Protein AF-A0A9C8XEN6-F1 (afdb_monomer_lite)

Foldseek 3Di:
DDPVVPDPDPQVVVCVVPVDGDDDDDDDPVDDDCQPVVNVHHQDDPPDPRVD

Structure (mmCIF, N/CA/C/O backbone):
data_AF-A0A9C8XEN6-F1
#
_entry.id   AF-A0A9C8XEN6-F1
#
loop_
_atom_site.group_PDB
_atom_site.id
_atom_site.type_symbol
_atom_site.label_atom_id
_atom_site.label_alt_id
_atom_site.label_comp_id
_atom_site.label_asym_id
_atom_site.label_entity_id
_atom_site.label_seq_id
_atom_site.pdbx_PDB_ins_code
_atom_site.Cartn_x
_atom_site.Cartn_y
_atom_site.Cartn_z
_atom_site.occupancy
_atom_site.B_iso_or_equiv
_atom_site.auth_seq_id
_atom_site.auth_comp_id
_atom_site.auth_asym_id
_atom_site.auth_atom_id
_atom_site.pdbx_PDB_model_num
ATOM 1 N N . MET A 1 1 ? -4.906 11.622 25.336 1.00 70.19 1 MET A N 1
ATOM 2 C CA . MET A 1 1 ? -5.653 12.230 24.212 1.00 70.19 1 MET A CA 1
ATOM 3 C C . MET A 1 1 ? -5.777 11.190 23.113 1.00 70.19 1 MET A C 1
ATOM 5 O O . MET A 1 1 ? -4.757 10.622 22.744 1.00 70.19 1 MET A O 1
ATOM 9 N N . ASN A 1 2 ? -6.990 10.873 22.653 1.00 86.75 2 ASN A N 1
ATOM 10 C CA . ASN A 1 2 ? -7.191 9.890 21.588 1.00 86.75 2 ASN A CA 1
ATOM 11 C C . ASN A 1 2 ? -7.362 10.630 20.256 1.00 86.75 2 ASN A C 1
ATOM 13 O O . ASN A 1 2 ? -8.296 11.408 20.097 1.00 86.75 2 ASN A O 1
ATOM 17 N N . LEU A 1 3 ? -6.465 10.379 19.300 1.00 87.75 3 LEU A N 1
ATOM 18 C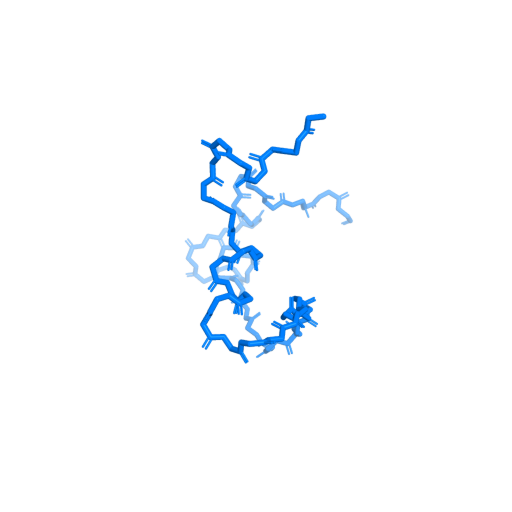 CA . LEU A 1 3 ? -6.474 11.013 17.978 1.00 87.75 3 LEU A CA 1
ATOM 19 C 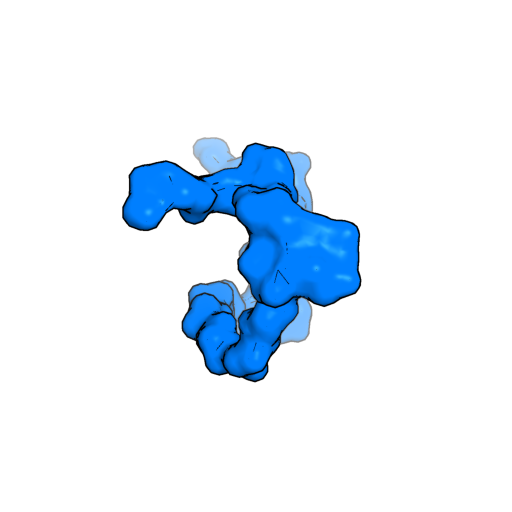C . LEU A 1 3 ? -7.823 10.854 17.253 1.00 87.75 3 LEU A C 1
ATOM 21 O O . LEU A 1 3 ? -8.279 11.775 16.582 1.00 87.75 3 LEU A O 1
ATOM 25 N N . ALA A 1 4 ? -8.503 9.723 17.448 1.00 87.81 4 ALA A N 1
ATOM 26 C CA . ALA A 1 4 ? -9.796 9.445 16.833 1.00 87.81 4 ALA A CA 1
ATOM 27 C C . ALA A 1 4 ? -10.936 10.359 17.322 1.00 87.81 4 ALA A C 1
ATOM 29 O O . ALA A 1 4 ? -12.018 10.321 16.749 1.00 87.81 4 ALA A O 1
ATOM 30 N N . GLN A 1 5 ? -10.711 11.175 18.358 1.00 89.88 5 GLN A N 1
ATOM 31 C CA . GLN A 1 5 ? -11.666 12.194 18.810 1.00 89.88 5 GLN A CA 1
ATOM 32 C C . GLN A 1 5 ? -11.651 13.454 17.932 1.00 89.88 5 GLN A C 1
ATOM 34 O O . GLN A 1 5 ? -12.610 14.216 17.964 1.00 89.88 5 GLN A O 1
ATOM 39 N N . TYR A 1 6 ? -10.582 13.680 17.164 1.00 95.06 6 TYR A N 1
ATOM 40 C CA . TYR A 1 6 ? -10.390 14.905 16.376 1.00 95.06 6 TYR A CA 1
ATOM 41 C C . TYR A 1 6 ? -10.357 14.662 14.868 1.00 95.06 6 TYR A C 1
ATOM 43 O O . TYR A 1 6 ? -10.509 15.605 14.095 1.00 95.06 6 TYR A O 1
ATOM 51 N N . ILE A 1 7 ? -10.145 13.416 14.435 1.00 95.81 7 ILE A N 1
ATOM 52 C CA . ILE A 1 7 ? -10.089 13.057 13.018 1.00 95.81 7 ILE A CA 1
ATOM 53 C C . ILE A 1 7 ? -10.872 11.780 12.729 1.00 95.81 7 ILE A C 1
ATOM 55 O O . ILE A 1 7 ? -10.935 10.854 13.541 1.00 95.81 7 ILE A O 1
ATOM 59 N N . ASN A 1 8 ? -11.393 11.698 11.508 1.00 94.12 8 ASN A N 1
ATOM 60 C CA . ASN A 1 8 ? -11.998 10.480 10.991 1.00 94.12 8 ASN A CA 1
ATOM 61 C C . ASN A 1 8 ? -10.898 9.483 10.634 1.00 94.12 8 ASN A C 1
ATOM 63 O O . ASN A 1 8 ? -10.136 9.682 9.688 1.00 94.12 8 ASN A O 1
ATOM 67 N N . THR A 1 9 ? -10.811 8.396 11.396 1.00 94.31 9 THR A N 1
ATOM 68 C CA . THR A 1 9 ? -9.888 7.301 11.088 1.00 94.31 9 THR A CA 1
ATOM 69 C C . THR A 1 9 ? -10.633 6.185 10.377 1.00 94.31 9 THR A C 1
ATOM 71 O O . THR A 1 9 ? -11.750 5.831 10.755 1.00 94.31 9 THR A O 1
ATOM 74 N N . PHE A 1 10 ? -9.981 5.565 9.394 1.00 94.00 10 PHE A N 1
ATOM 75 C CA . PHE A 1 10 ? -10.551 4.420 8.686 1.00 94.00 10 PHE A CA 1
ATOM 76 C C . PHE A 1 10 ? -10.994 3.308 9.650 1.00 94.00 10 PHE A C 1
ATOM 78 O O . PHE A 1 10 ? -12.056 2.725 9.471 1.00 94.00 10 PHE A O 1
ATOM 85 N N . GLY A 1 11 ? -10.224 3.057 10.715 1.00 93.81 11 GLY A N 1
ATOM 86 C CA . GLY A 1 11 ? -10.576 2.063 11.729 1.00 93.81 11 GLY A CA 1
ATOM 87 C C . GLY A 1 11 ? -11.901 2.361 12.439 1.00 93.81 11 GLY A C 1
ATOM 88 O O . GLY A 1 11 ? -12.709 1.452 12.596 1.00 93.81 11 GLY A O 1
ATOM 89 N N . GLN A 1 12 ? -12.152 3.621 12.817 1.00 94.56 12 GLN A N 1
ATOM 90 C CA . GLN A 1 12 ? -13.435 4.019 13.412 1.00 94.56 12 GLN A CA 1
ATOM 91 C C . GLN A 1 12 ? -14.583 3.907 12.410 1.00 94.56 12 GLN A C 1
ATOM 93 O O . GLN A 1 12 ? -15.632 3.374 12.754 1.00 94.56 12 GLN A O 1
ATOM 98 N N . SER A 1 13 ? -14.377 4.333 11.160 1.00 95.56 13 SER A N 1
ATOM 99 C CA . SER A 1 13 ? -15.397 4.195 10.114 1.00 95.56 13 SER A CA 1
ATOM 100 C C . SER A 1 13 ? -15.764 2.731 9.851 1.00 95.56 13 SER A C 1
ATOM 102 O O . SER A 1 13 ? -16.933 2.417 9.647 1.00 95.56 13 SER A O 1
ATOM 104 N N . MET A 1 14 ? -14.786 1.820 9.879 1.00 97.56 14 MET A N 1
ATOM 105 C CA . MET A 1 14 ? -15.049 0.385 9.746 1.00 97.56 14 MET A CA 1
ATOM 106 C C . MET A 1 14 ? -15.783 -0.177 10.967 1.00 97.56 14 MET A C 1
ATOM 108 O O . MET A 1 14 ? -16.751 -0.910 10.793 1.00 97.56 14 MET A O 1
ATOM 112 N N . LEU A 1 15 ? -15.383 0.209 12.184 1.00 95.56 15 LEU A N 1
ATOM 113 C CA . LEU A 1 15 ? -16.064 -0.214 13.410 1.00 95.56 15 LEU A CA 1
ATOM 114 C C . LEU A 1 15 ? -17.531 0.238 13.430 1.00 95.56 15 LEU A C 1
ATOM 116 O O . LEU A 1 15 ? -18.409 -0.553 13.750 1.00 95.56 15 LEU A O 1
ATOM 120 N N . GLN A 1 16 ? -17.806 1.484 13.035 1.00 95.62 16 GLN A N 1
ATOM 121 C CA . GLN A 1 16 ? -19.173 2.004 12.932 1.00 95.62 16 GLN A CA 1
ATOM 122 C C . GLN A 1 16 ? -20.005 1.255 11.885 1.00 95.62 16 GLN A C 1
ATOM 124 O O . GLN A 1 16 ? -21.190 1.022 12.101 1.00 95.62 16 GLN A O 1
ATOM 129 N N . ARG A 1 17 ? -19.398 0.873 10.754 1.00 97.75 17 ARG A N 1
ATOM 130 C CA . ARG A 1 17 ? -20.101 0.199 9.656 1.00 97.75 17 ARG A CA 1
ATOM 131 C C . ARG A 1 17 ? -20.427 -1.264 9.951 1.00 97.75 17 ARG A C 1
ATOM 133 O O . ARG A 1 17 ? -21.489 -1.723 9.546 1.00 97.75 17 ARG A O 1
ATOM 140 N N . TYR A 1 18 ? -19.512 -1.992 10.586 1.00 97.94 18 TYR A N 1
ATOM 141 C CA . TYR A 1 18 ? -19.621 -3.447 10.744 1.00 97.94 18 TYR A CA 1
ATOM 142 C C . TYR A 1 18 ? -19.904 -3.891 12.185 1.00 97.94 18 TYR A C 1
ATOM 144 O O . TYR A 1 18 ? -20.159 -5.066 12.413 1.00 97.94 18 TYR A O 1
ATOM 152 N N . GLY A 1 19 ? -19.869 -2.979 13.163 1.00 97.75 19 GLY A N 1
ATOM 153 C CA . GLY A 1 19 ? -20.096 -3.294 14.580 1.00 97.75 19 GLY A CA 1
ATOM 154 C C . GLY A 1 19 ? -18.944 -4.050 15.251 1.00 97.75 19 GLY A C 1
ATOM 155 O O . GLY A 1 19 ? -18.993 -4.309 16.450 1.00 97.75 19 GLY A O 1
ATOM 156 N N . GLU A 1 20 ? -17.888 -4.365 14.502 1.00 97.25 20 GLU A N 1
ATOM 157 C CA . GLU A 1 20 ? -16.724 -5.110 14.965 1.00 97.25 20 GLU A CA 1
ATOM 158 C C . GLU A 1 20 ? -15.416 -4.547 14.397 1.00 97.25 20 GLU A C 1
ATOM 160 O O . GLU A 1 20 ? -15.386 -3.731 13.469 1.00 97.25 20 GLU A O 1
ATOM 165 N N . ARG A 1 21 ? -14.292 -4.964 14.986 1.00 95.12 21 ARG A N 1
ATOM 166 C CA . ARG A 1 21 ? -12.974 -4.501 14.558 1.00 95.12 21 ARG A CA 1
ATOM 167 C C . ARG A 1 21 ? -12.578 -5.176 13.247 1.00 95.12 21 ARG A C 1
ATOM 169 O O . ARG A 1 21 ? -12.281 -6.363 13.213 1.00 95.12 21 ARG A O 1
ATOM 176 N N . VAL A 1 22 ? -12.460 -4.380 12.189 1.00 96.62 22 VAL A N 1
ATOM 177 C CA . VAL A 1 22 ? -11.958 -4.848 10.891 1.00 96.62 22 VAL A CA 1
ATOM 178 C C . VAL A 1 22 ? -10.430 -4.829 10.857 1.00 96.62 22 VAL A C 1
ATOM 180 O O . VAL A 1 22 ? -9.795 -3.812 11.157 1.00 96.62 22 VAL A O 1
ATOM 183 N N . HIS A 1 23 ? -9.839 -5.948 10.441 1.00 94.75 23 HIS A N 1
ATOM 184 C CA . HIS A 1 23 ? -8.398 -6.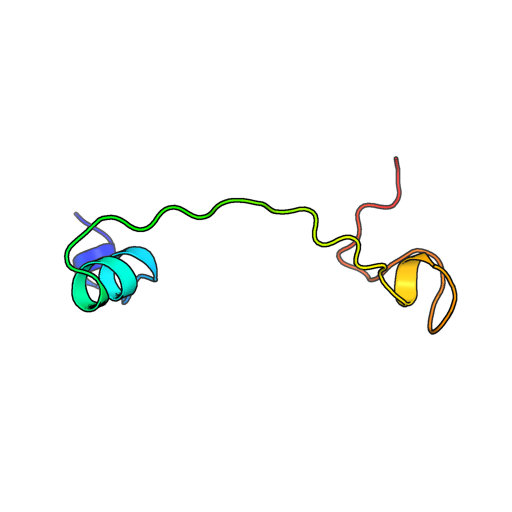110 10.258 1.00 94.75 23 HIS A CA 1
ATOM 185 C C . HIS A 1 23 ? -8.020 -6.039 8.775 1.00 94.75 23 HIS A C 1
ATOM 187 O O . HIS A 1 23 ? -8.711 -6.578 7.916 1.00 94.75 23 HIS A O 1
ATOM 193 N N . LYS A 1 24 ? -6.902 -5.371 8.468 1.00 93.06 24 LYS A N 1
ATOM 194 C CA . LYS A 1 24 ? -6.335 -5.357 7.115 1.00 93.06 24 LYS A CA 1
ATOM 195 C C . LYS A 1 24 ? -5.488 -6.610 6.931 1.00 93.06 24 LYS A C 1
ATOM 197 O O . LYS A 1 24 ? -4.523 -6.796 7.667 1.00 93.06 24 LYS A O 1
ATOM 202 N N . VAL A 1 25 ? -5.839 -7.429 5.948 1.00 93.06 25 VAL A N 1
ATOM 203 C CA . VAL A 1 25 ? -5.061 -8.605 5.548 1.00 93.06 25 VAL A CA 1
ATOM 204 C C . VAL A 1 25 ? -4.393 -8.291 4.218 1.00 93.06 25 VAL A C 1
ATOM 206 O O . VAL A 1 25 ? -5.061 -7.874 3.273 1.00 93.06 25 VAL A O 1
ATOM 209 N N . ALA A 1 26 ? -3.073 -8.447 4.158 1.00 90.25 26 ALA A N 1
ATOM 210 C CA . ALA A 1 26 ? -2.354 -8.377 2.896 1.00 90.25 26 ALA A CA 1
ATOM 211 C C . ALA A 1 26 ? -2.614 -9.672 2.122 1.00 90.25 26 ALA A C 1
ATOM 213 O O . ALA A 1 26 ? -2.405 -10.761 2.654 1.00 90.25 26 ALA A O 1
ATOM 214 N N . ILE A 1 27 ? -3.084 -9.540 0.886 1.00 90.94 27 ILE A N 1
ATOM 215 C CA . ILE A 1 27 ? -3.308 -10.663 -0.020 1.00 90.94 27 ILE A CA 1
ATOM 216 C C . ILE A 1 27 ? -2.435 -10.481 -1.256 1.00 90.94 27 ILE A C 1
ATOM 218 O O . ILE A 1 27 ? -2.337 -9.375 -1.790 1.00 90.94 27 ILE A O 1
ATOM 222 N N . ASP A 1 28 ? -1.810 -11.567 -1.703 1.00 88.06 28 ASP A N 1
ATOM 223 C CA . ASP A 1 28 ? -1.261 -11.642 -3.051 1.00 88.06 28 ASP A CA 1
ATOM 224 C C . ASP A 1 28 ? -2.391 -12.072 -3.986 1.00 88.06 28 ASP A C 1
ATOM 226 O O . ASP A 1 28 ? -2.894 -13.192 -3.911 1.00 88.06 28 ASP A O 1
ATOM 230 N N . ALA A 1 29 ? -2.839 -11.142 -4.822 1.00 88.56 29 ALA A N 1
ATOM 231 C CA . ALA A 1 29 ? -3.913 -11.378 -5.777 1.00 88.56 29 ALA A CA 1
ATOM 232 C C . ALA A 1 29 ? -3.398 -11.855 -7.150 1.00 88.56 29 ALA A C 1
ATOM 234 O O . ALA A 1 29 ? -4.178 -11.927 -8.097 1.00 88.56 29 ALA A O 1
ATOM 235 N N . GLY A 1 30 ? -2.097 -12.144 -7.292 1.00 90.44 30 GLY A N 1
ATOM 236 C CA . GLY A 1 30 ? -1.488 -12.561 -8.558 1.00 90.44 30 GLY A CA 1
ATOM 237 C C . GLY A 1 30 ? -1.429 -11.452 -9.613 1.00 90.44 30 GLY A C 1
ATOM 238 O O . GLY A 1 30 ? -1.217 -11.727 -10.793 1.00 90.44 30 GLY A O 1
ATOM 239 N N . PHE A 1 31 ? -1.637 -10.193 -9.217 1.00 87.12 31 PHE A N 1
ATOM 240 C CA . PHE A 1 31 ? -1.548 -9.059 -10.128 1.00 87.12 31 PHE A CA 1
ATOM 241 C C . PHE A 1 31 ? -0.091 -8.704 -10.412 1.00 87.12 31 PHE A C 1
ATOM 243 O O . PHE A 1 31 ? 0.732 -8.588 -9.504 1.00 87.12 31 PHE A O 1
ATOM 250 N N . THR A 1 32 ? 0.204 -8.451 -11.684 1.00 86.62 32 THR A N 1
ATOM 251 C CA . THR A 1 32 ? 1.468 -7.842 -12.098 1.00 86.62 32 THR A CA 1
ATOM 252 C C . THR A 1 32 ? 1.353 -6.314 -12.133 1.00 86.62 32 THR A C 1
ATOM 254 O O . THR A 1 32 ? 0.262 -5.755 -12.257 1.00 86.62 32 THR A O 1
ATOM 257 N N . CYS A 1 33 ? 2.483 -5.618 -11.998 1.00 89.88 33 CYS A N 1
ATOM 258 C CA . CYS A 1 33 ? 2.550 -4.168 -12.142 1.00 89.88 33 CYS A CA 1
ATOM 259 C C . CYS A 1 33 ? 3.077 -3.835 -13.544 1.00 89.88 33 CYS A C 1
ATOM 261 O O . CYS A 1 33 ? 4.233 -4.169 -13.815 1.00 89.88 33 CYS A O 1
ATOM 263 N N . PRO A 1 34 ? 2.329 -3.086 -14.376 1.00 91.88 34 PRO A N 1
ATOM 264 C CA . PRO A 1 34 ? 2.729 -2.804 -15.756 1.00 91.88 34 PRO A CA 1
ATOM 265 C C . PRO A 1 34 ? 4.018 -1.970 -15.882 1.00 91.88 34 PRO A C 1
ATOM 267 O O . PRO A 1 34 ? 4.657 -1.922 -16.933 1.00 91.88 34 PRO A O 1
ATOM 270 N N . ASN A 1 35 ? 4.413 -1.298 -14.794 1.00 92.75 35 ASN A N 1
ATOM 271 C CA . ASN A 1 35 ? 5.677 -0.565 -14.704 1.00 92.75 35 ASN A CA 1
ATOM 272 C C . ASN A 1 35 ? 6.857 -1.465 -14.305 1.00 92.75 35 ASN A C 1
ATOM 274 O O . ASN A 1 35 ? 8.010 -1.102 -14.528 1.00 92.75 35 ASN A O 1
ATOM 278 N N . ARG A 1 36 ? 6.593 -2.608 -13.656 1.00 89.25 36 ARG A N 1
ATOM 279 C CA . ARG A 1 36 ? 7.619 -3.590 -13.270 1.00 89.25 36 ARG A CA 1
ATOM 280 C C . ARG A 1 36 ? 7.793 -4.667 -14.334 1.00 89.25 36 ARG A C 1
ATOM 282 O O . ARG A 1 36 ? 8.924 -5.051 -14.597 1.00 89.25 36 ARG A O 1
ATOM 289 N N . ASP A 1 37 ? 6.704 -5.127 -14.943 1.00 89.81 37 ASP A N 1
ATOM 290 C CA . ASP A 1 37 ? 6.745 -6.178 -15.966 1.00 89.81 37 ASP A CA 1
ATOM 291 C C . ASP A 1 37 ? 7.176 -5.700 -17.358 1.00 89.81 37 ASP A C 1
ATOM 293 O O . ASP A 1 37 ? 7.449 -6.528 -18.224 1.00 89.81 37 ASP A O 1
ATOM 297 N N . GLY A 1 38 ? 7.289 -4.387 -17.582 1.00 88.25 38 GLY A N 1
ATOM 298 C CA . GLY A 1 38 ? 7.775 -3.843 -18.847 1.00 88.25 38 GLY A CA 1
ATOM 299 C C . GLY A 1 38 ? 6.693 -3.459 -19.855 1.00 88.25 38 GLY A C 1
ATOM 300 O O . GLY A 1 38 ? 7.052 -2.927 -20.905 1.00 88.25 38 GLY A O 1
ATOM 301 N N . SER A 1 39 ? 5.410 -3.718 -19.580 1.00 91.31 39 SER A N 1
ATOM 302 C CA . SER A 1 39 ? 4.323 -3.508 -20.550 1.00 91.31 39 SER A CA 1
ATOM 303 C C . SER A 1 39 ? 4.007 -2.033 -20.826 1.00 91.31 39 SER A C 1
ATOM 305 O O . SER A 1 39 ? 3.679 -1.691 -21.961 1.00 91.31 39 SER A O 1
ATOM 307 N N . ILE A 1 40 ? 4.130 -1.152 -19.825 1.00 92.31 40 ILE A N 1
ATOM 308 C CA . ILE A 1 40 ? 3.917 0.307 -19.972 1.00 92.31 40 ILE A CA 1
ATOM 309 C C . ILE A 1 40 ? 5.154 1.108 -19.534 1.00 92.31 40 ILE A C 1
ATOM 311 O O . ILE A 1 40 ? 5.403 2.204 -20.034 1.00 92.31 40 ILE A O 1
ATOM 315 N N . GLY A 1 41 ? 5.969 0.559 -18.637 1.00 88.56 41 GLY A N 1
ATOM 316 C CA . GLY A 1 41 ? 7.212 1.168 -18.171 1.00 88.56 41 GLY A CA 1
ATOM 317 C C . GLY A 1 41 ? 8.184 0.103 -17.683 1.00 88.56 41 GLY A C 1
ATOM 318 O O . GLY A 1 41 ? 7.812 -1.058 -17.547 1.00 88.56 41 GLY A O 1
ATOM 319 N N . ARG A 1 42 ? 9.438 0.482 -17.424 1.00 88.19 42 ARG A N 1
ATOM 320 C CA . ARG A 1 42 ? 10.474 -0.436 -16.925 1.00 88.19 42 ARG A CA 1
ATOM 321 C C . ARG A 1 42 ? 11.008 0.040 -15.583 1.00 88.19 42 ARG A C 1
ATOM 323 O O . ARG A 1 42 ? 11.201 1.235 -15.389 1.00 88.19 42 ARG A O 1
ATOM 330 N N . GLY A 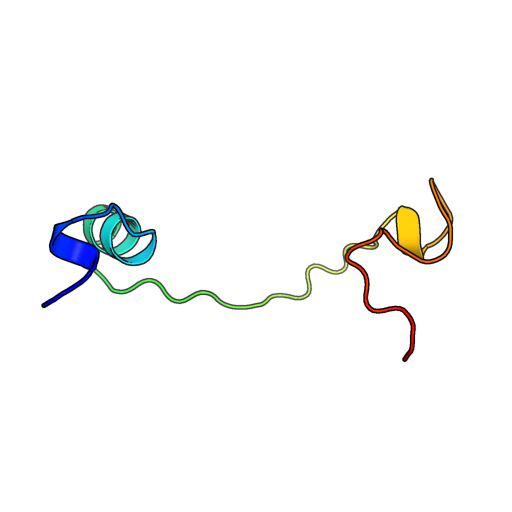1 43 ? 11.306 -0.909 -14.697 1.00 87.75 43 GLY A N 1
ATOM 331 C CA . GLY A 1 43 ? 11.961 -0.630 -13.419 1.00 87.75 43 GLY A CA 1
ATOM 332 C C . GLY A 1 43 ? 11.039 -0.104 -12.318 1.00 87.75 43 GLY A C 1
ATOM 333 O O . GLY A 1 43 ? 11.547 0.410 -11.338 1.00 87.75 43 GLY A O 1
ATOM 334 N N . GLY A 1 44 ? 9.713 -0.226 -12.435 1.00 91.12 44 GLY A N 1
ATOM 335 C CA . GLY A 1 44 ? 8.761 0.207 -11.403 1.00 91.12 44 GLY A CA 1
ATOM 336 C C . GLY A 1 44 ? 8.502 1.721 -11.374 1.00 91.12 44 GLY A C 1
ATOM 337 O O . GLY A 1 44 ? 9.108 2.492 -12.109 1.00 91.12 44 GLY A O 1
ATOM 338 N N . CYS A 1 45 ? 7.549 2.161 -10.545 1.00 91.06 45 CYS A N 1
ATOM 339 C CA . CYS A 1 45 ? 7.291 3.591 -10.334 1.00 91.06 45 CYS A CA 1
ATOM 340 C C . CYS A 1 45 ? 8.269 4.188 -9.308 1.00 91.06 45 CYS A C 1
ATOM 342 O O . CYS A 1 45 ? 8.996 3.458 -8.639 1.00 91.06 45 CYS A O 1
ATOM 344 N N . THR A 1 46 ? 8.250 5.512 -9.123 1.00 90.19 46 THR A N 1
ATOM 345 C CA . THR A 1 46 ? 9.094 6.221 -8.136 1.00 90.19 46 THR A CA 1
ATOM 346 C C . THR A 1 46 ? 8.892 5.757 -6.688 1.00 90.19 46 THR A C 1
ATOM 348 O O . THR A 1 46 ? 9.735 6.030 -5.840 1.00 90.19 46 THR A O 1
ATOM 351 N N . PHE A 1 47 ? 7.797 5.048 -6.401 1.00 89.00 47 PHE A N 1
ATOM 352 C CA . PHE A 1 47 ? 7.507 4.452 -5.094 1.00 89.00 47 PHE A CA 1
ATOM 3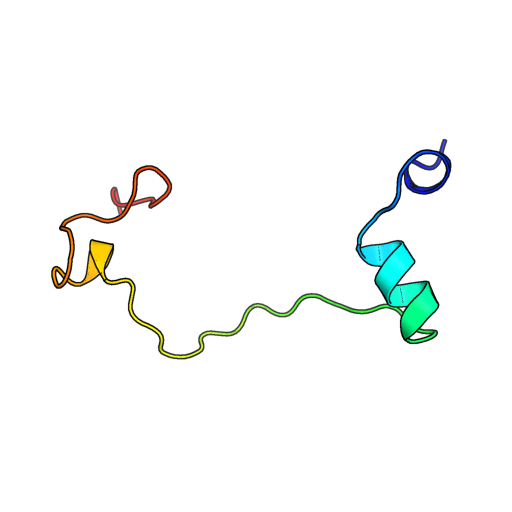53 C C . PHE A 1 47 ? 7.987 3.001 -4.964 1.00 89.00 47 PHE A C 1
ATOM 355 O O . PHE A 1 47 ? 7.973 2.449 -3.865 1.00 89.00 47 PHE A O 1
ATOM 362 N N . CYS A 1 48 ? 8.355 2.349 -6.070 1.00 88.75 48 CYS A N 1
ATOM 363 C CA . CYS A 1 48 ? 8.836 0.977 -6.032 1.00 88.75 48 CYS A CA 1
ATOM 364 C C . CYS A 1 48 ? 10.232 0.932 -5.406 1.00 88.75 48 CYS A C 1
ATOM 366 O O . CYS A 1 48 ? 11.143 1.653 -5.811 1.00 88.75 48 CYS A O 1
ATOM 368 N N . ASN A 1 49 ? 10.411 0.030 -4.443 1.00 85.31 49 ASN A N 1
ATOM 369 C CA . ASN A 1 49 ? 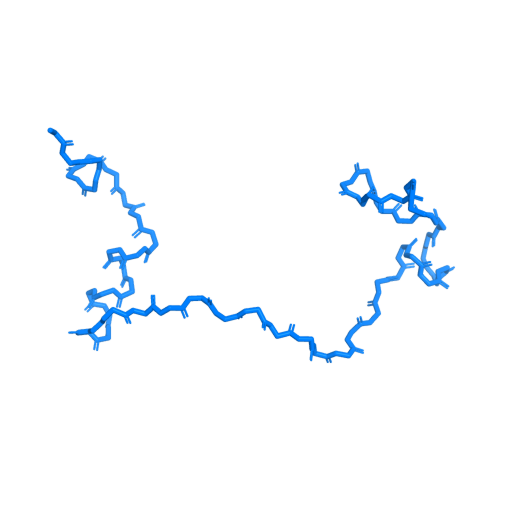11.740 -0.357 -4.002 1.00 85.31 49 ASN A CA 1
ATOM 370 C C . ASN A 1 49 ? 12.299 -1.391 -4.989 1.00 85.31 49 ASN A C 1
ATOM 372 O O . ASN A 1 49 ? 11.919 -2.558 -4.941 1.00 85.31 49 ASN A O 1
ATOM 376 N N . ASN A 1 50 ? 13.159 -0.941 -5.902 1.00 78.44 50 ASN A N 1
ATOM 377 C CA . ASN A 1 50 ? 13.738 -1.781 -6.956 1.00 78.44 50 ASN A CA 1
ATOM 378 C C . ASN A 1 50 ? 15.204 -2.162 -6.704 1.00 78.44 50 ASN A C 1
ATOM 380 O O . ASN A 1 50 ? 15.814 -2.785 -7.564 1.00 78.44 50 ASN A O 1
ATOM 384 N N . VAL A 1 51 ? 15.783 -1.774 -5.562 1.00 78.44 51 VAL A N 1
ATOM 385 C CA . VAL A 1 51 ? 17.199 -2.025 -5.218 1.00 78.44 51 VAL A CA 1
ATOM 386 C C . VAL A 1 51 ? 17.408 -3.354 -4.477 1.00 78.44 51 VAL A C 1
ATOM 388 O O . VAL A 1 51 ? 18.324 -3.471 -3.670 1.00 78.44 51 VAL A O 1
ATOM 391 N N . SER A 1 52 ? 16.530 -4.336 -4.702 1.00 59.44 52 SER A N 1
ATOM 392 C CA . SER A 1 52 ? 16.614 -5.675 -4.088 1.00 59.44 52 SER A CA 1
ATOM 393 C C . SER A 1 52 ? 17.384 -6.647 -4.968 1.00 59.44 52 SER A C 1
ATOM 395 O O . SER A 1 52 ? 17.154 -6.603 -6.197 1.00 59.44 52 SER A O 1
#

Secondary structure (DSSP, 8-state):
--GGGTS--HHHHHHHHHSS-PPP------PPPTTTSSSS-SS--TT-----

Sequence (52 aa):
MNLAQYINTFGQSMLQRYGERVHKVAIDAGFTCPNRDGSIGRGGCTFCNNVS

pLDDT: mean 90.29, std 6.71, range [59.44, 97.94]

Radius of gyration: 17.91 Å; chains: 1; bounding box: 37×28×45 Å